Protein AF-A0A0K3BD25-F1 (afdb_monomer_lite)

Secondary structure (DSSP, 8-state):
---EE-SSEEE-SS-S-EEEEEETTTTEEEETTT-TT--EEHHHHHHHHHHHHHHHTT--TTSTTHHHHHHHHHHTT--HHHHHHHHHHHS--

Radius of gyration: 12.26 Å; chains: 1; bounding box: 30×26×32 Å

Foldseek 3Di:
DAWDDDLAKIDGPLAPKIKGQPDNVVQWIDIQLVHPVDTDHPVLRVLLVVLLSCLSVVDDPPDPCLVSLCVSCVVSVHHSVVSSVSSVVSRDD

Sequence (93 aa):
MSLRITDTAMTSTATEHTARLVDAELGLWTVTWLGDRYQLGRNQAISAMTLAEAVAGGVSPSSPEWPHVVGWANELGLAAQWAADRITRGGAR

Structure (mmCIF, N/CA/C/O backbone):
data_AF-A0A0K3BD25-F1
#
_entry.id   AF-A0A0K3BD25-F1
#
loop_
_atom_site.group_PDB
_atom_site.id
_atom_site.type_symbol
_atom_site.label_atom_id
_atom_site.label_alt_id
_atom_site.label_comp_id
_atom_site.label_asym_id
_atom_site.label_entity_id
_atom_site.label_seq_id
_atom_site.pdbx_PDB_ins_code
_atom_site.Cartn_x
_atom_site.Cartn_y
_atom_site.Cartn_z
_atom_site.occupancy
_atom_site.B_iso_or_equiv
_atom_site.auth_seq_id
_atom_site.auth_comp_id
_atom_site.auth_asym_id
_atom_site.auth_atom_id
_atom_site.pdbx_PDB_model_num
ATOM 1 N N . MET A 1 1 ? -5.625 -1.116 -13.168 1.00 62.62 1 MET A N 1
ATOM 2 C CA . MET A 1 1 ? -6.035 -1.014 -11.752 1.00 62.62 1 MET A CA 1
ATOM 3 C C . MET A 1 1 ? -7.386 -1.674 -11.589 1.00 62.62 1 MET A C 1
ATOM 5 O O . MET A 1 1 ? -8.269 -1.428 -12.402 1.00 62.62 1 MET A O 1
ATOM 9 N N . SER A 1 2 ? -7.514 -2.533 -10.585 1.00 86.69 2 SER A N 1
ATOM 10 C CA . SER A 1 2 ? -8.716 -3.322 -10.275 1.00 86.69 2 SER A CA 1
ATOM 11 C C . SER A 1 2 ? -9.186 -3.109 -8.832 1.00 86.69 2 SER A C 1
ATOM 13 O O . SER A 1 2 ? -9.983 -3.888 -8.308 1.00 86.69 2 SER A O 1
ATOM 15 N N . LEU A 1 3 ? -8.671 -2.064 -8.177 1.00 92.38 3 LEU A N 1
ATOM 16 C CA . LEU A 1 3 ? -8.915 -1.797 -6.772 1.00 92.38 3 LEU A CA 1
ATOM 17 C C . LEU A 1 3 ? -10.398 -1.515 -6.506 1.00 92.38 3 LEU A C 1
ATOM 19 O O . LEU A 1 3 ? -10.966 -0.525 -6.967 1.00 92.38 3 LEU A O 1
ATOM 23 N N . ARG A 1 4 ? -11.014 -2.380 -5.706 1.00 96.25 4 ARG A N 1
ATOM 24 C CA . ARG A 1 4 ? -12.358 -2.209 -5.164 1.00 96.25 4 ARG A CA 1
ATOM 25 C C . ARG A 1 4 ? -12.256 -1.637 -3.758 1.00 96.25 4 ARG A C 1
ATOM 27 O O . ARG A 1 4 ? -11.633 -2.247 -2.892 1.00 96.25 4 ARG A O 1
ATOM 34 N N . ILE A 1 5 ? -12.902 -0.497 -3.529 1.00 96.19 5 ILE A N 1
ATOM 35 C CA . ILE A 1 5 ? -12.919 0.207 -2.243 1.00 96.19 5 ILE A CA 1
ATOM 36 C C . ILE A 1 5 ? -14.348 0.202 -1.698 1.00 96.19 5 ILE A C 1
ATOM 38 O O . ILE A 1 5 ? -15.295 0.538 -2.405 1.00 96.19 5 ILE A O 1
ATOM 42 N N . THR A 1 6 ? -14.488 -0.176 -0.435 1.00 96.06 6 THR A N 1
ATOM 43 C CA . THR A 1 6 ? -15.723 -0.076 0.354 1.00 96.06 6 THR A CA 1
ATOM 44 C C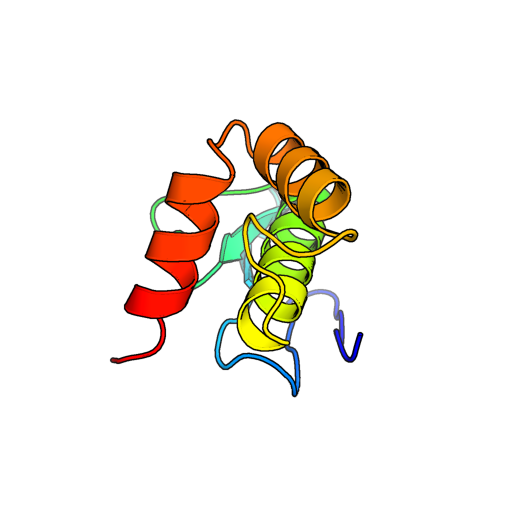 . THR A 1 6 ? -15.460 0.758 1.606 1.00 96.06 6 THR A C 1
ATOM 46 O O . THR A 1 6 ? -14.341 1.236 1.809 1.00 96.06 6 THR A O 1
ATOM 49 N N . ASP A 1 7 ? -16.467 0.912 2.463 1.00 94.50 7 ASP A N 1
ATOM 50 C CA . ASP A 1 7 ? -16.317 1.644 3.724 1.00 94.50 7 ASP A CA 1
ATOM 51 C C . ASP A 1 7 ? -15.388 0.935 4.719 1.00 94.50 7 ASP A C 1
ATOM 53 O O . ASP A 1 7 ? -14.793 1.589 5.567 1.00 94.50 7 ASP A O 1
ATOM 57 N N . THR A 1 8 ? -15.220 -0.388 4.599 1.00 96.62 8 THR A N 1
ATOM 58 C CA . THR A 1 8 ? -14.488 -1.204 5.586 1.00 96.62 8 THR A CA 1
ATOM 59 C C . THR A 1 8 ? -13.356 -2.050 5.004 1.00 96.62 8 THR A C 1
ATOM 61 O O . THR A 1 8 ? -12.540 -2.583 5.755 1.00 96.62 8 THR A O 1
ATOM 64 N N . ALA A 1 9 ? -13.273 -2.180 3.679 1.00 97.31 9 ALA A N 1
ATOM 65 C CA . ALA A 1 9 ? -12.266 -2.998 3.009 1.00 97.31 9 ALA A CA 1
ATOM 66 C C . ALA A 1 9 ? -11.813 -2.418 1.661 1.00 97.31 9 ALA A C 1
ATOM 68 O O . ALA A 1 9 ? -12.609 -1.819 0.929 1.00 97.31 9 ALA A O 1
ATOM 69 N N . MET A 1 10 ? -10.552 -2.676 1.309 1.00 98.00 10 MET A N 1
ATOM 70 C CA . MET A 1 10 ? -9.995 -2.474 -0.030 1.00 98.00 10 MET A CA 1
ATOM 71 C C . MET A 1 10 ? -9.360 -3.773 -0.524 1.00 98.00 10 MET A C 1
ATOM 73 O O . MET A 1 10 ? -8.563 -4.392 0.182 1.00 98.00 10 MET A O 1
ATOM 77 N N . THR A 1 11 ? -9.714 -4.183 -1.736 1.00 97.38 11 THR A N 1
ATOM 78 C CA . THR A 1 11 ? -9.288 -5.454 -2.342 1.00 97.38 11 THR A CA 1
ATOM 79 C C . THR A 1 11 ? -8.945 -5.245 -3.804 1.00 97.38 11 THR A C 1
ATOM 81 O O . THR A 1 11 ? -9.567 -4.413 -4.461 1.00 97.38 11 THR A O 1
ATOM 84 N N . SER A 1 12 ? -8.025 -6.033 -4.339 1.00 94.75 12 SER A N 1
ATOM 85 C CA . SER A 1 12 ? -7.635 -5.998 -5.747 1.00 94.75 12 SER A CA 1
ATOM 86 C C . SER A 1 12 ? -7.703 -7.402 -6.345 1.00 94.75 12 SER A C 1
ATOM 88 O O . SER A 1 12 ? -7.537 -8.383 -5.629 1.00 94.75 12 SER A O 1
ATOM 90 N N . THR A 1 13 ? -7.936 -7.511 -7.655 1.00 94.00 13 THR A N 1
ATOM 91 C CA . THR A 1 13 ? -7.762 -8.784 -8.376 1.00 94.00 13 THR A CA 1
ATOM 92 C C . THR A 1 13 ? -6.326 -8.996 -8.862 1.00 94.00 13 THR A C 1
ATOM 94 O O . THR A 1 13 ? -6.014 -10.066 -9.369 1.00 94.00 13 THR A O 1
ATOM 97 N N . ALA A 1 14 ? -5.460 -7.984 -8.747 1.00 92.56 14 ALA A N 1
ATOM 98 C CA . ALA A 1 14 ? -4.064 -8.024 -9.179 1.00 92.56 14 ALA A CA 1
ATOM 99 C C . ALA A 1 14 ? -3.092 -8.445 -8.065 1.00 92.56 14 ALA A C 1
ATOM 101 O O . ALA A 1 14 ? -1.988 -8.883 -8.360 1.00 92.56 14 ALA A O 1
ATOM 102 N N . THR A 1 15 ? -3.478 -8.316 -6.794 1.00 93.38 15 THR A N 1
ATOM 103 C CA . THR A 1 15 ? -2.656 -8.685 -5.632 1.00 93.38 15 THR A CA 1
ATOM 104 C C . THR A 1 15 ? -3.522 -9.352 -4.568 1.00 93.38 15 THR A C 1
ATOM 106 O O . THR A 1 15 ? -4.689 -9.004 -4.407 1.00 93.38 15 THR A O 1
ATOM 109 N N . GLU A 1 16 ? -2.950 -10.289 -3.814 1.00 94.00 16 GLU A N 1
ATOM 110 C CA . GLU A 1 16 ? -3.607 -10.905 -2.654 1.00 94.00 16 GLU A CA 1
ATOM 111 C C . GLU A 1 16 ? -3.691 -9.972 -1.439 1.00 94.00 16 GLU A C 1
ATOM 113 O O . GLU A 1 16 ? -4.366 -10.273 -0.453 1.00 94.00 16 GLU A O 1
ATOM 118 N N . HIS A 1 17 ? -2.985 -8.841 -1.477 1.00 95.69 17 HIS A N 1
ATOM 119 C CA . HIS A 1 17 ? -2.999 -7.902 -0.375 1.00 95.69 17 HIS A CA 1
ATOM 120 C C . HIS A 1 17 ? -4.352 -7.220 -0.233 1.00 95.69 17 HIS A C 1
ATOM 122 O O . HIS A 1 17 ? -5.060 -6.963 -1.205 1.00 95.69 17 HIS A O 1
ATOM 128 N N . THR A 1 18 ? -4.708 -6.904 1.008 1.00 96.81 18 THR A N 1
ATOM 129 C CA . THR A 1 18 ? -5.959 -6.211 1.316 1.00 96.81 18 THR A CA 1
ATOM 130 C C . THR A 1 18 ? -5.716 -5.109 2.330 1.00 96.81 18 THR A C 1
ATOM 132 O O . THR A 1 18 ? -4.779 -5.189 3.129 1.00 96.81 18 THR A O 1
ATOM 135 N N . ALA A 1 19 ? -6.572 -4.088 2.304 1.00 97.75 19 ALA A N 1
ATOM 136 C CA . ALA A 1 19 ? -6.682 -3.123 3.386 1.00 97.75 19 ALA A CA 1
ATOM 137 C C . ALA A 1 19 ? -7.986 -3.342 4.150 1.00 97.75 19 ALA A C 1
ATOM 139 O O . ALA A 1 19 ? -9.026 -3.598 3.535 1.00 97.75 19 ALA A O 1
ATOM 140 N N . ARG A 1 20 ? -7.950 -3.211 5.474 1.00 97.56 20 ARG A N 1
ATOM 141 C CA . ARG A 1 20 ? -9.139 -3.302 6.330 1.00 97.56 20 ARG A CA 1
ATOM 142 C C . ARG A 1 20 ? -9.194 -2.132 7.293 1.00 97.56 20 ARG A C 1
ATOM 144 O O . ARG A 1 20 ? -8.168 -1.734 7.837 1.00 97.56 20 ARG A O 1
ATOM 151 N N . LEU A 1 21 ? -10.397 -1.616 7.505 1.00 97.56 21 LEU A N 1
ATOM 152 C CA . LEU A 1 21 ? -10.680 -0.675 8.577 1.00 97.56 21 LEU A CA 1
ATOM 153 C C . LEU A 1 21 ? -10.580 -1.430 9.908 1.00 97.56 21 LEU A C 1
ATOM 155 O O . LEU A 1 21 ? -11.263 -2.436 10.100 1.00 97.56 21 LEU A O 1
ATOM 159 N N . VAL A 1 22 ? -9.712 -0.963 10.800 1.00 96.75 22 VAL A N 1
ATOM 160 C CA . VAL A 1 22 ? -9.491 -1.565 12.126 1.00 96.75 22 VAL A CA 1
ATOM 161 C C . VAL A 1 22 ? -10.060 -0.715 13.255 1.00 96.75 22 VAL A C 1
ATOM 163 O O . VAL A 1 22 ? -10.372 -1.251 14.313 1.00 96.75 22 VAL A O 1
ATOM 166 N N . ASP A 1 23 ? -10.239 0.584 13.015 1.00 95.75 23 ASP A N 1
ATOM 167 C CA . ASP A 1 23 ? -10.899 1.508 13.933 1.00 95.75 23 ASP A CA 1
ATOM 168 C C . ASP A 1 23 ? -11.755 2.486 13.123 1.00 95.75 23 ASP A C 1
ATOM 170 O O . ASP A 1 23 ? -11.236 3.289 12.343 1.00 95.75 23 ASP A O 1
ATOM 174 N N . ALA A 1 24 ? -13.076 2.383 13.268 1.00 93.94 24 ALA A N 1
ATOM 175 C CA . ALA A 1 24 ? -14.020 3.211 12.527 1.00 93.94 24 ALA A CA 1
ATOM 176 C C . ALA A 1 24 ? -14.126 4.638 13.079 1.00 93.94 24 ALA A C 1
ATO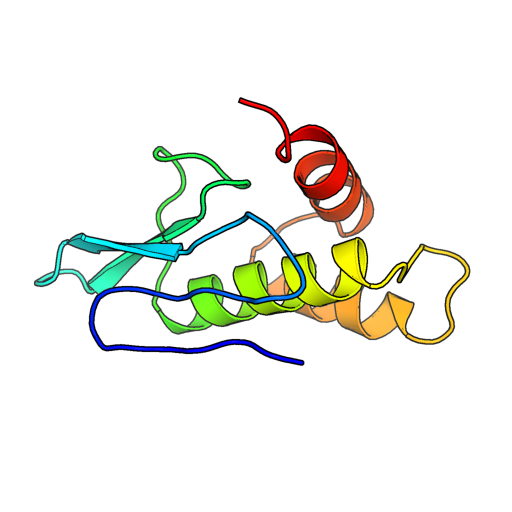M 178 O O . ALA A 1 24 ? -14.401 5.556 12.309 1.00 93.94 24 ALA A O 1
ATOM 179 N N . GLU A 1 25 ? -13.890 4.831 14.377 1.00 94.69 25 GLU A N 1
ATOM 180 C CA . GLU A 1 25 ? -13.970 6.145 15.021 1.00 94.69 25 GLU A CA 1
ATOM 181 C C . GLU A 1 25 ? -12.758 6.997 14.647 1.00 94.69 25 GLU A C 1
ATOM 183 O O . GLU A 1 25 ? -12.890 8.178 14.327 1.00 94.69 25 GLU A O 1
ATOM 188 N N . LEU A 1 26 ? -11.578 6.376 14.625 1.00 94.69 26 LEU A N 1
ATOM 189 C CA . LEU A 1 26 ? -10.320 7.027 14.266 1.00 94.69 26 LEU A CA 1
ATOM 190 C C . LEU A 1 26 ? -10.016 6.962 12.761 1.00 94.69 26 LEU A C 1
ATOM 192 O O . LEU A 1 26 ? -9.057 7.581 12.297 1.00 94.69 26 LEU A O 1
ATOM 196 N N . GLY A 1 27 ? -10.813 6.222 11.985 1.00 95.25 27 GLY A N 1
ATOM 197 C CA . GLY A 1 27 ? -10.624 6.058 10.543 1.00 95.25 27 GLY A CA 1
ATOM 198 C C . GLY A 1 27 ? -9.311 5.359 10.184 1.00 95.25 27 GLY A C 1
ATOM 199 O O . GLY A 1 27 ? -8.701 5.691 9.161 1.00 95.25 27 GLY A O 1
ATOM 200 N N . LEU A 1 28 ? -8.866 4.422 11.026 1.00 97.19 28 LEU A N 1
ATOM 201 C CA . LEU A 1 28 ? -7.583 3.738 10.892 1.00 97.19 28 LEU A CA 1
ATOM 202 C C . LEU A 1 28 ? -7.721 2.446 10.100 1.00 97.19 28 LEU A C 1
ATOM 204 O O . LEU A 1 28 ? -8.610 1.625 10.333 1.00 97.19 28 LEU A O 1
ATOM 208 N N . TRP A 1 29 ? -6.776 2.254 9.192 1.00 98.12 29 TRP A N 1
ATOM 209 C CA . TRP A 1 29 ? -6.690 1.122 8.288 1.00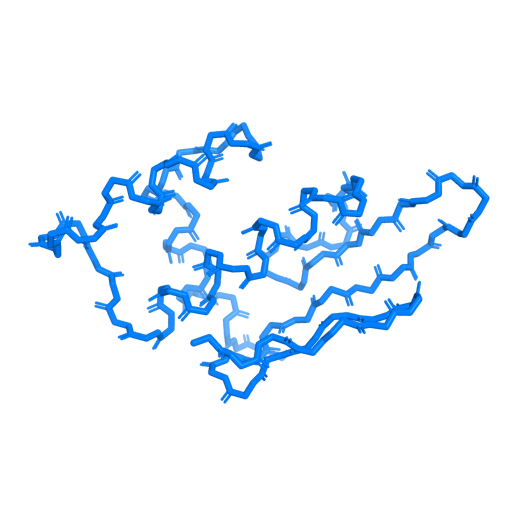 98.12 29 TRP A CA 1
ATOM 210 C C . TRP A 1 29 ? -5.372 0.386 8.479 1.00 98.12 29 TRP A C 1
ATOM 212 O O . TRP A 1 29 ? -4.342 1.004 8.737 1.00 98.12 29 TRP A O 1
ATOM 222 N N . THR A 1 30 ? -5.382 -0.925 8.280 1.00 97.62 30 THR A N 1
ATOM 223 C CA . THR A 1 30 ? -4.161 -1.723 8.113 1.00 97.62 30 THR A CA 1
ATOM 224 C C . THR A 1 30 ? -4.128 -2.316 6.717 1.00 97.62 30 THR A C 1
ATOM 226 O O . THR A 1 30 ? -5.170 -2.507 6.088 1.00 97.62 30 THR A O 1
ATOM 229 N N . VAL A 1 31 ? -2.923 -2.599 6.221 1.00 97.25 31 VAL A N 1
ATOM 230 C CA . VAL A 1 31 ? -2.707 -3.256 4.928 1.00 97.25 31 VAL A CA 1
ATOM 231 C C . VAL A 1 31 ? -1.833 -4.477 5.152 1.00 97.25 31 VAL A C 1
ATOM 233 O O . VAL A 1 31 ? -0.784 -4.376 5.790 1.00 97.25 31 VAL A O 1
ATOM 236 N N . THR A 1 32 ? -2.241 -5.626 4.616 1.00 95.75 32 THR A N 1
ATOM 237 C CA . THR A 1 32 ? -1.630 -6.929 4.934 1.00 95.75 32 THR A CA 1
ATOM 238 C C . THR A 1 32 ? -0.117 -6.969 4.696 1.00 95.75 32 THR A C 1
ATOM 240 O O . THR A 1 32 ? 0.609 -7.542 5.503 1.00 95.75 32 THR A O 1
ATOM 243 N N . TRP A 1 33 ? 0.393 -6.313 3.647 1.00 95.81 33 TRP A N 1
ATOM 244 C CA . TRP A 1 33 ? 1.834 -6.289 3.356 1.00 95.81 33 TRP A CA 1
ATOM 245 C C . TRP A 1 33 ? 2.636 -5.326 4.245 1.00 95.81 33 TRP A C 1
ATOM 247 O O . TRP A 1 33 ? 3.836 -5.519 4.441 1.00 95.81 33 TRP A O 1
ATOM 257 N N . LEU A 1 34 ? 2.002 -4.311 4.836 1.00 94.75 34 LEU A N 1
ATOM 258 C CA . LEU A 1 34 ? 2.631 -3.453 5.849 1.00 94.75 34 LEU A CA 1
ATOM 259 C C . LEU A 1 34 ? 2.601 -4.125 7.229 1.00 94.75 34 LEU A C 1
ATOM 261 O O . LEU A 1 34 ? 3.570 -4.024 7.986 1.00 94.75 34 LEU A O 1
ATOM 265 N N . GLY A 1 35 ? 1.571 -4.932 7.478 1.00 90.62 35 GLY A N 1
ATOM 266 C CA . GLY A 1 35 ? 1.331 -5.662 8.717 1.00 90.62 35 GLY A CA 1
ATOM 267 C C . GLY A 1 35 ? 0.436 -4.884 9.681 1.00 90.62 35 GLY A C 1
ATOM 268 O O . GLY A 1 35 ? 0.356 -3.659 9.636 1.00 90.62 35 GLY A O 1
ATOM 269 N N . ASP A 1 36 ? -0.205 -5.602 10.604 1.00 87.06 36 ASP A N 1
ATOM 270 C CA . ASP A 1 36 ? -1.290 -5.067 11.448 1.00 87.06 36 ASP A CA 1
ATOM 271 C C . ASP A 1 36 ? -0.859 -3.993 12.457 1.00 87.06 36 ASP A C 1
ATOM 273 O O . ASP A 1 36 ? -1.689 -3.314 13.056 1.00 87.06 36 ASP A O 1
ATOM 277 N N . ARG A 1 37 ? 0.451 -3.830 12.671 1.00 84.94 37 ARG A N 1
ATOM 278 C CA . ARG A 1 37 ? 1.005 -2.786 13.546 1.00 84.94 37 ARG A CA 1
ATOM 279 C C . ARG A 1 37 ? 1.099 -1.425 12.860 1.00 84.94 37 ARG A C 1
ATOM 281 O O . ARG A 1 37 ? 1.271 -0.429 13.555 1.00 84.94 37 ARG A O 1
ATOM 288 N N . TYR A 1 38 ? 1.022 -1.381 11.531 1.00 90.62 38 TYR A N 1
ATOM 289 C CA . TYR A 1 38 ? 1.153 -0.149 10.767 1.00 90.62 38 TYR A CA 1
ATOM 290 C C . TYR A 1 38 ? -0.233 0.386 10.405 1.00 90.62 38 TYR A C 1
ATOM 292 O O . TYR A 1 38 ? -0.921 -0.158 9.540 1.00 90.62 38 TYR A O 1
ATOM 300 N N . GLN A 1 39 ? -0.645 1.430 11.120 1.00 94.44 39 GLN A N 1
ATOM 301 C CA . GLN A 1 39 ? -1.956 2.052 10.980 1.00 94.44 39 GLN A CA 1
ATOM 302 C C . GLN A 1 39 ? -1.870 3.252 10.041 1.00 94.44 39 GLN A C 1
ATOM 304 O O . GLN A 1 39 ? -0.975 4.088 10.154 1.00 94.44 39 GLN A O 1
ATOM 309 N N . LEU A 1 40 ? -2.815 3.323 9.115 1.00 96.62 40 LEU A N 1
ATOM 310 C CA . LEU A 1 40 ? -2.883 4.310 8.051 1.00 96.62 40 LEU A CA 1
ATOM 311 C C . LEU A 1 40 ? -4.219 5.038 8.074 1.00 96.62 40 LEU A C 1
ATOM 313 O O . LEU A 1 40 ? -5.244 4.462 8.431 1.00 96.62 40 LEU A O 1
ATOM 317 N N . GLY A 1 41 ? -4.234 6.278 7.591 1.00 97.12 41 GLY A N 1
ATOM 318 C CA . GLY A 1 41 ? -5.487 6.895 7.164 1.00 97.12 41 GLY A CA 1
ATOM 319 C C . GLY A 1 41 ? -6.018 6.247 5.878 1.00 97.12 41 GLY A C 1
ATOM 320 O O . GLY A 1 41 ? -5.266 5.632 5.117 1.00 97.12 41 GLY A O 1
ATOM 321 N N . ARG A 1 42 ? -7.307 6.444 5.575 1.00 96.69 42 ARG A N 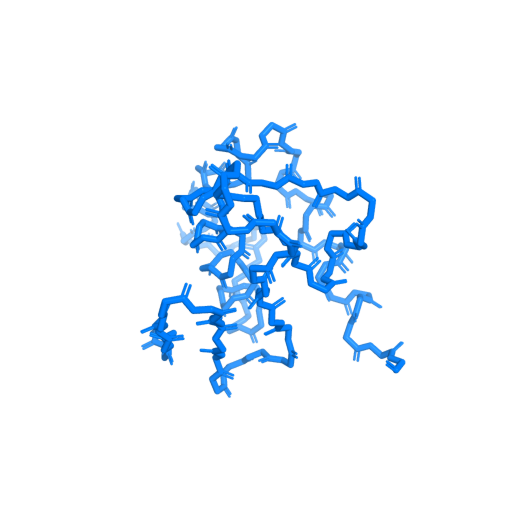1
ATOM 322 C CA . ARG A 1 42 ? -7.953 5.879 4.371 1.00 96.69 42 ARG A CA 1
ATOM 323 C C . ARG A 1 42 ? -7.188 6.173 3.074 1.00 96.69 42 ARG A C 1
ATOM 325 O O . ARG A 1 42 ? -7.002 5.271 2.267 1.00 96.69 42 ARG A O 1
ATOM 332 N N . ASN A 1 43 ? -6.726 7.408 2.872 1.00 96.62 43 ASN A N 1
ATOM 333 C CA . ASN A 1 43 ? -6.004 7.775 1.647 1.00 96.62 43 ASN A CA 1
ATOM 334 C C . ASN A 1 43 ? -4.651 7.065 1.547 1.00 96.62 43 ASN A C 1
ATOM 336 O O . ASN A 1 43 ? -4.319 6.540 0.493 1.00 96.62 43 ASN A O 1
ATOM 340 N N . GLN A 1 44 ? -3.918 6.957 2.655 1.00 97.44 44 GLN A N 1
ATOM 341 C CA . GLN A 1 44 ? -2.668 6.201 2.682 1.00 97.44 44 GLN A CA 1
ATOM 342 C C . GLN A 1 44 ? -2.914 4.710 2.423 1.00 97.44 44 GLN A C 1
ATOM 344 O O . GLN A 1 44 ? -2.145 4.079 1.708 1.00 97.44 44 GLN A O 1
ATOM 349 N N . ALA A 1 45 ? -4.013 4.139 2.925 1.00 97.56 45 ALA A N 1
ATOM 350 C CA . ALA A 1 45 ? -4.386 2.764 2.598 1.00 97.56 45 ALA A CA 1
ATOM 351 C C . ALA A 1 45 ? -4.670 2.575 1.093 1.00 97.56 45 ALA A C 1
ATOM 353 O O . ALA A 1 45 ? -4.251 1.568 0.519 1.00 97.56 45 ALA A O 1
ATOM 354 N N . ILE A 1 46 ? -5.300 3.556 0.430 1.00 97.19 46 ILE A N 1
ATOM 355 C CA . ILE A 1 46 ? -5.494 3.552 -1.032 1.00 97.19 46 ILE A CA 1
ATOM 356 C C . ILE A 1 46 ? -4.143 3.585 -1.753 1.00 97.19 46 ILE A C 1
ATOM 358 O O . ILE A 1 46 ? -3.930 2.790 -2.670 1.00 97.19 46 ILE A O 1
ATOM 362 N N . SER A 1 47 ? -3.219 4.449 -1.331 1.00 97.19 47 SER A N 1
ATOM 363 C CA . SER A 1 47 ? -1.879 4.544 -1.923 1.00 97.19 47 SER A CA 1
ATOM 364 C C . SER A 1 47 ? -1.079 3.257 -1.725 1.00 97.19 47 SER A C 1
ATOM 366 O O . SER A 1 47 ? -0.479 2.749 -2.670 1.00 97.19 47 SER A O 1
ATOM 368 N N . ALA A 1 48 ? -1.149 2.653 -0.537 1.00 97.50 48 ALA A N 1
ATOM 369 C CA . ALA A 1 48 ? -0.516 1.372 -0.238 1.00 97.50 48 ALA A CA 1
ATOM 370 C C . ALA A 1 48 ? -1.072 0.219 -1.085 1.00 97.50 48 ALA A C 1
ATOM 372 O O . ALA A 1 48 ? -0.313 -0.631 -1.553 1.00 97.50 48 ALA A O 1
ATOM 373 N N . MET A 1 49 ? -2.385 0.190 -1.312 1.00 97.88 49 MET A N 1
ATOM 374 C CA . MET A 1 49 ? -3.019 -0.800 -2.180 1.00 97.88 49 MET A CA 1
ATOM 375 C C . MET A 1 49 ? -2.719 -0.565 -3.663 1.00 97.88 49 MET A C 1
ATOM 377 O O . MET A 1 49 ? -2.485 -1.518 -4.399 1.00 97.88 49 MET A O 1
ATOM 381 N N . THR A 1 50 ? -2.671 0.693 -4.097 1.00 97.06 50 THR A N 1
ATOM 382 C CA . THR A 1 50 ? -2.299 1.074 -5.468 1.00 97.06 50 THR A CA 1
ATOM 383 C C . THR A 1 50 ? -0.863 0.668 -5.780 1.00 97.06 50 THR A C 1
ATOM 385 O O . THR A 1 50 ? -0.586 0.074 -6.821 1.00 97.06 50 THR A O 1
ATOM 388 N N . LEU A 1 51 ? 0.047 0.926 -4.842 1.00 96.6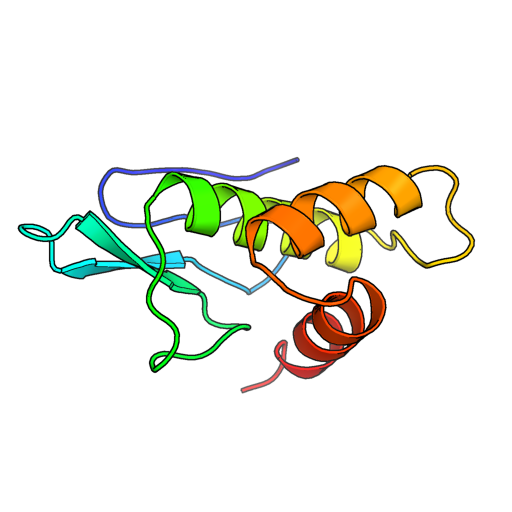9 51 LEU A N 1
ATOM 389 C CA . LEU A 1 51 ? 1.441 0.525 -4.948 1.00 96.69 51 LEU A CA 1
ATOM 390 C C . LEU A 1 51 ? 1.582 -1.011 -4.983 1.00 96.69 51 LEU A C 1
ATOM 392 O O . LEU A 1 51 ? 2.353 -1.526 -5.789 1.00 96.69 51 LEU A O 1
ATOM 396 N N . ALA A 1 52 ? 0.780 -1.749 -4.206 1.00 96.81 52 ALA A N 1
ATOM 397 C CA . ALA A 1 52 ? 0.712 -3.209 -4.298 1.00 96.81 52 ALA A CA 1
ATOM 398 C C . ALA A 1 52 ? 0.203 -3.712 -5.661 1.00 96.81 52 ALA A C 1
ATOM 400 O O . ALA A 1 52 ? 0.797 -4.638 -6.211 1.00 96.81 52 ALA A O 1
ATOM 401 N N . GLU A 1 53 ? -0.838 -3.096 -6.238 1.00 95.69 53 GLU A N 1
ATOM 402 C CA . GLU A 1 53 ? -1.306 -3.439 -7.592 1.00 95.69 53 GLU A CA 1
ATOM 403 C C . GLU A 1 53 ? -0.216 -3.221 -8.647 1.00 95.69 53 GLU A C 1
ATOM 405 O O . GLU A 1 53 ? -0.038 -4.061 -9.525 1.00 95.69 53 GLU A O 1
ATOM 410 N N . ALA A 1 54 ? 0.510 -2.102 -8.570 1.00 95.94 54 ALA A N 1
ATOM 411 C CA . ALA A 1 54 ? 1.557 -1.772 -9.531 1.00 95.94 54 ALA A CA 1
ATOM 412 C C . ALA A 1 54 ? 2.711 -2.785 -9.481 1.00 95.94 54 ALA A C 1
ATOM 414 O O . ALA A 1 54 ? 3.122 -3.310 -10.515 1.00 95.94 54 ALA A O 1
ATOM 415 N N . VAL A 1 55 ? 3.195 -3.101 -8.276 1.00 96.12 55 VAL A N 1
ATOM 416 C CA . VAL A 1 55 ? 4.280 -4.075 -8.081 1.00 96.12 55 VAL A CA 1
ATOM 417 C C . VAL A 1 55 ? 3.843 -5.474 -8.521 1.00 96.12 55 VAL A C 1
ATOM 419 O O . VAL A 1 55 ? 4.578 -6.138 -9.247 1.00 96.12 55 VAL A O 1
ATOM 422 N N . ALA A 1 56 ? 2.628 -5.907 -8.167 1.00 94.69 56 ALA A N 1
ATOM 423 C CA . ALA A 1 56 ? 2.095 -7.195 -8.615 1.00 94.69 56 ALA A CA 1
ATOM 424 C C . ALA A 1 56 ? 1.873 -7.251 -10.140 1.00 94.69 56 ALA A C 1
ATOM 426 O O . ALA A 1 56 ? 2.017 -8.305 -10.754 1.00 94.69 56 ALA A O 1
ATOM 427 N N . GLY A 1 57 ? 1.593 -6.104 -10.766 1.00 93.50 57 GLY A N 1
ATOM 428 C CA . GLY A 1 57 ? 1.531 -5.936 -12.219 1.00 93.50 57 GLY A CA 1
ATOM 429 C C . GLY A 1 57 ? 2.891 -5.933 -12.928 1.00 93.50 57 GLY A C 1
ATOM 430 O O . GLY A 1 57 ? 2.928 -5.765 -14.145 1.00 93.50 57 GLY A O 1
ATOM 431 N N . GLY A 1 58 ? 3.999 -6.110 -12.201 1.00 94.31 58 GLY A N 1
ATOM 432 C CA . GLY A 1 58 ? 5.348 -6.201 -12.763 1.00 94.31 58 GLY A CA 1
ATOM 433 C C . GLY A 1 58 ? 6.080 -4.865 -12.898 1.00 94.31 58 GLY A C 1
ATOM 434 O O . GLY A 1 58 ? 7.136 -4.815 -13.532 1.00 94.31 58 GLY A O 1
ATOM 435 N N . VAL A 1 59 ? 5.564 -3.781 -12.305 1.00 96.12 59 VAL A N 1
ATOM 436 C CA . VAL A 1 59 ? 6.303 -2.514 -12.248 1.00 96.12 59 VAL A CA 1
ATOM 437 C C . VAL A 1 59 ? 7.532 -2.696 -11.358 1.00 96.12 59 VAL A C 1
ATOM 439 O O . VAL A 1 59 ? 7.437 -3.075 -10.192 1.00 96.12 59 VAL A O 1
ATOM 442 N N . SER A 1 60 ? 8.699 -2.409 -11.923 1.00 95.06 60 SER A N 1
ATOM 443 C CA . SER A 1 60 ? 10.010 -2.596 -11.300 1.00 95.06 60 SER A CA 1
ATOM 444 C C . SER A 1 60 ? 10.868 -1.335 -11.463 1.00 95.06 60 SER A C 1
ATOM 446 O O . SER A 1 60 ? 10.484 -0.438 -12.213 1.00 95.06 60 SER A O 1
ATOM 448 N N . PRO A 1 61 ? 12.044 -1.233 -10.816 1.00 95.88 61 PRO A N 1
ATOM 449 C CA . PRO A 1 61 ? 12.904 -0.050 -10.923 1.00 95.88 61 PRO A CA 1
ATOM 450 C C . PRO A 1 61 ? 13.338 0.335 -12.342 1.00 95.88 61 PRO A C 1
ATOM 452 O O . PRO A 1 61 ? 13.659 1.493 -12.589 1.00 95.88 61 PRO A O 1
ATOM 455 N N . SER A 1 62 ? 13.353 -0.619 -13.276 1.00 96.25 62 SER A N 1
ATOM 456 C CA . SER A 1 62 ? 13.645 -0.369 -14.693 1.00 96.25 62 SER A CA 1
ATOM 457 C C . SER A 1 62 ? 12.424 0.059 -15.514 1.00 96.25 62 SER A C 1
ATOM 459 O O . SER A 1 62 ? 12.577 0.426 -16.676 1.00 96.25 62 SER A O 1
ATOM 461 N N . SER A 1 63 ? 11.216 -0.022 -14.951 1.00 96.69 63 SER A N 1
ATOM 462 C CA . SER A 1 63 ? 9.973 0.348 -15.628 1.00 96.69 63 SER A CA 1
ATOM 463 C C . SER A 1 63 ? 9.841 1.876 -15.736 1.00 96.69 63 SER A C 1
ATOM 465 O O . SER A 1 63 ? 10.094 2.573 -14.750 1.00 96.69 63 SER A O 1
ATOM 467 N N . PRO A 1 64 ? 9.391 2.429 -16.879 1.00 97.06 64 PRO A N 1
ATOM 468 C CA . PRO A 1 64 ? 9.104 3.861 -17.020 1.00 97.06 64 PRO A CA 1
ATOM 469 C C . PRO A 1 64 ? 8.112 4.406 -15.982 1.00 97.06 64 PRO A C 1
ATOM 471 O O . PRO A 1 64 ? 8.162 5.583 -15.638 1.00 97.06 64 PRO A O 1
ATOM 474 N N . GLU A 1 65 ? 7.229 3.550 -15.467 1.00 96.25 65 GLU A N 1
ATOM 475 C CA . GLU A 1 65 ? 6.207 3.859 -14.467 1.00 96.25 65 GLU A CA 1
ATOM 476 C C . GLU A 1 65 ? 6.751 3.882 -13.028 1.00 96.25 65 GLU A C 1
ATOM 478 O O . GLU A 1 65 ? 6.036 4.286 -12.109 1.00 96.25 65 GLU A O 1
ATOM 483 N N . TRP A 1 66 ? 8.012 3.488 -12.803 1.00 97.25 66 TRP A N 1
ATOM 484 C CA . TRP A 1 66 ? 8.637 3.465 -11.475 1.00 97.25 66 TRP A CA 1
ATOM 485 C C . TRP A 1 66 ? 8.537 4.786 -10.688 1.00 97.25 66 TRP A C 1
ATOM 487 O O . TRP A 1 66 ? 8.321 4.727 -9.475 1.00 97.25 66 TRP A O 1
ATOM 497 N N . PRO A 1 67 ? 8.603 5.986 -11.307 1.00 98.06 67 PRO A N 1
ATOM 498 C CA . PRO A 1 67 ? 8.380 7.241 -10.592 1.00 98.06 67 PRO A CA 1
ATOM 499 C C . PRO A 1 67 ? 7.026 7.316 -9.869 1.0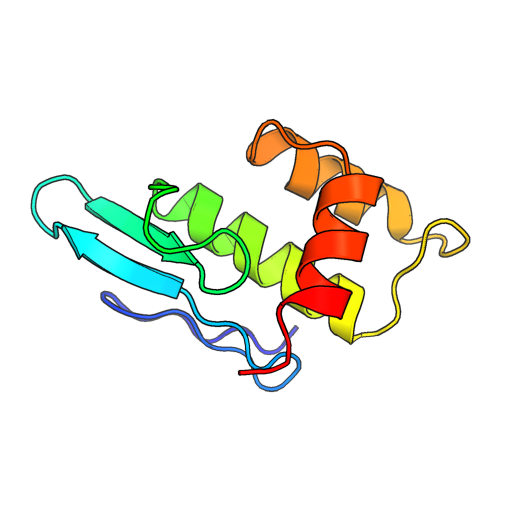0 98.06 67 PRO A C 1
ATOM 501 O O . PRO A 1 67 ? 6.931 7.971 -8.832 1.00 98.06 67 PRO A O 1
ATOM 504 N N . HIS A 1 68 ? 5.992 6.615 -10.348 1.00 96.50 68 HIS A N 1
ATOM 505 C CA . HIS A 1 68 ? 4.711 6.527 -9.643 1.00 96.50 68 HIS A CA 1
ATOM 506 C C . HIS A 1 68 ? 4.814 5.676 -8.375 1.00 96.50 68 HIS A C 1
ATOM 508 O O . HIS A 1 68 ? 4.318 6.085 -7.327 1.00 96.50 68 HIS A O 1
ATOM 514 N N . VAL A 1 69 ? 5.538 4.551 -8.433 1.00 97.25 69 VAL A N 1
ATOM 515 C CA . VAL A 1 69 ? 5.849 3.730 -7.249 1.00 97.25 69 VAL A CA 1
ATOM 516 C C . VAL A 1 69 ? 6.619 4.549 -6.214 1.00 97.25 69 VAL A C 1
ATOM 518 O O . VAL A 1 69 ? 6.315 4.478 -5.026 1.00 97.25 69 VAL A O 1
ATOM 521 N N . VAL A 1 70 ? 7.561 5.387 -6.652 1.00 98.06 70 VAL A N 1
ATOM 522 C CA . VAL A 1 70 ? 8.267 6.322 -5.763 1.00 98.06 70 VAL A CA 1
ATOM 523 C C . VAL A 1 70 ? 7.304 7.321 -5.118 1.00 98.06 70 VAL A C 1
ATOM 525 O O . VAL A 1 70 ? 7.368 7.525 -3.908 1.00 98.06 70 VAL A O 1
ATOM 528 N N . GLY A 1 71 ? 6.391 7.905 -5.897 1.00 97.75 71 GLY A N 1
ATOM 529 C CA . GLY A 1 71 ? 5.365 8.819 -5.391 1.00 97.75 71 GLY A CA 1
ATOM 530 C C . GLY A 1 71 ? 4.499 8.191 -4.297 1.00 97.75 71 GLY A C 1
ATOM 531 O O . GLY A 1 71 ? 4.451 8.709 -3.183 1.00 97.75 71 GLY A O 1
ATOM 532 N N . TRP A 1 72 ? 3.890 7.035 -4.570 1.00 97.50 72 TRP A N 1
ATOM 533 C CA . TRP A 1 72 ? 3.038 6.352 -3.591 1.00 97.50 72 TRP A CA 1
ATOM 534 C C . TRP A 1 72 ? 3.816 5.868 -2.364 1.00 97.50 72 TRP A C 1
ATOM 536 O O . TRP A 1 72 ? 3.295 5.926 -1.255 1.00 97.50 72 TRP A O 1
ATOM 546 N N . ALA A 1 73 ? 5.068 5.423 -2.522 1.00 97.44 73 ALA A N 1
ATOM 547 C CA . ALA A 1 73 ? 5.903 5.046 -1.381 1.00 97.44 73 ALA A CA 1
ATOM 548 C C . ALA A 1 73 ? 6.196 6.252 -0.475 1.00 97.44 73 ALA A C 1
ATOM 550 O O . ALA A 1 73 ? 6.111 6.136 0.748 1.00 97.44 73 ALA A O 1
ATOM 551 N N . ASN A 1 74 ? 6.458 7.424 -1.059 1.00 97.88 74 ASN A N 1
ATOM 552 C CA . ASN A 1 74 ? 6.698 8.652 -0.304 1.00 97.88 74 ASN A CA 1
ATOM 553 C C . ASN A 1 74 ? 5.461 9.119 0.479 1.00 97.88 74 ASN A C 1
ATOM 555 O O . ASN A 1 74 ? 5.612 9.605 1.597 1.00 97.88 74 ASN A O 1
ATOM 559 N N . GLU A 1 75 ? 4.244 8.924 -0.040 1.00 96.50 75 GLU A N 1
ATOM 560 C CA . GLU A 1 75 ? 2.996 9.205 0.701 1.00 96.50 75 GLU A CA 1
ATOM 561 C C . GLU A 1 75 ? 2.848 8.351 1.975 1.00 96.50 75 GLU A C 1
ATOM 563 O O . GLU A 1 75 ? 2.174 8.738 2.935 1.00 96.50 75 GLU A O 1
ATOM 568 N N . LEU A 1 76 ? 3.504 7.191 1.992 1.00 95.81 76 LEU A N 1
ATOM 569 C CA . LEU A 1 76 ? 3.586 6.286 3.136 1.00 95.81 76 LEU A CA 1
ATOM 570 C C . LEU A 1 76 ? 4.832 6.549 3.999 1.00 95.81 76 LEU A C 1
ATOM 572 O O . LEU A 1 76 ? 5.031 5.878 5.007 1.00 95.81 76 LEU A O 1
ATOM 576 N N . GLY A 1 77 ? 5.697 7.490 3.611 1.00 95.88 77 GLY A N 1
ATOM 577 C CA . GLY A 1 77 ? 6.988 7.714 4.265 1.00 95.88 77 GLY A CA 1
ATOM 578 C C . GLY A 1 77 ? 7.964 6.543 4.102 1.00 95.88 77 GLY A C 1
ATOM 579 O O . GLY A 1 77 ? 8.795 6.305 4.977 1.00 95.88 77 GLY A O 1
ATOM 580 N N . LEU A 1 78 ? 7.850 5.782 3.010 1.00 96.56 78 LEU A N 1
ATOM 581 C CA . LEU A 1 78 ? 8.636 4.580 2.739 1.00 96.56 78 LEU A CA 1
ATOM 582 C C . LEU A 1 78 ? 9.582 4.780 1.557 1.00 96.56 78 LEU A C 1
ATOM 584 O O . LEU A 1 78 ? 9.295 5.511 0.613 1.00 96.56 78 LEU A O 1
ATOM 588 N N . ALA A 1 79 ? 10.684 4.032 1.555 1.00 97.44 79 ALA A N 1
ATOM 589 C CA . ALA A 1 79 ? 11.511 3.896 0.364 1.00 97.44 79 ALA A CA 1
ATOM 590 C C . ALA A 1 79 ? 10.829 2.967 -0.656 1.00 97.44 79 ALA A C 1
ATOM 592 O O . ALA A 1 79 ? 10.422 1.857 -0.309 1.00 97.44 79 ALA A O 1
ATOM 593 N N . ALA A 1 80 ? 10.770 3.385 -1.924 1.00 97.00 80 ALA A N 1
ATOM 594 C CA . ALA A 1 80 ? 10.120 2.633 -3.005 1.00 97.00 80 ALA A CA 1
ATOM 595 C C . ALA A 1 80 ? 10.628 1.190 -3.129 1.00 97.00 80 ALA A C 1
ATOM 597 O O . ALA A 1 80 ? 9.837 0.251 -3.194 1.00 97.00 80 ALA A O 1
ATOM 598 N N . GLN A 1 81 ? 11.952 1.009 -3.075 1.00 97.00 81 GLN A N 1
ATOM 599 C CA . GLN A 1 81 ? 12.574 -0.313 -3.144 1.00 97.00 81 GLN A CA 1
ATOM 600 C C . GLN A 1 81 ? 12.156 -1.200 -1.965 1.00 97.00 81 GLN A C 1
ATOM 602 O O . GLN A 1 81 ? 11.797 -2.358 -2.148 1.00 97.00 81 GLN A O 1
ATOM 607 N N . TRP A 1 82 ? 12.142 -0.640 -0.751 1.00 96.25 82 TRP A N 1
ATOM 608 C CA . TRP A 1 82 ? 11.732 -1.371 0.446 1.00 96.25 82 TRP A CA 1
ATOM 609 C C . TRP A 1 82 ? 10.270 -1.815 0.359 1.00 96.25 82 TRP A C 1
ATOM 611 O O . TRP A 1 82 ? 9.954 -2.956 0.700 1.00 96.25 82 TRP A O 1
ATOM 621 N N . ALA A 1 83 ? 9.388 -0.932 -0.119 1.00 96.56 83 ALA A N 1
ATOM 622 C CA . ALA A 1 83 ? 7.972 -1.234 -0.284 1.00 96.56 83 ALA A CA 1
ATOM 623 C C . ALA A 1 83 ? 7.758 -2.346 -1.322 1.00 96.56 83 ALA A C 1
ATOM 625 O O . ALA A 1 83 ? 7.083 -3.332 -1.025 1.00 96.56 83 ALA A O 1
ATOM 626 N N . ALA A 1 84 ? 8.401 -2.245 -2.491 1.00 96.31 84 ALA A N 1
ATOM 627 C CA . ALA A 1 84 ? 8.318 -3.255 -3.545 1.00 96.31 84 ALA A CA 1
ATOM 628 C C . ALA A 1 84 ? 8.834 -4.631 -3.086 1.00 96.31 84 ALA A C 1
ATOM 630 O O . ALA A 1 84 ? 8.160 -5.648 -3.281 1.00 96.31 84 ALA A O 1
ATOM 631 N N . ASP A 1 85 ? 9.978 -4.670 -2.396 1.00 95.38 85 ASP A N 1
ATOM 632 C CA . ASP A 1 85 ? 10.519 -5.917 -1.855 1.00 95.38 85 ASP A CA 1
ATOM 633 C C . ASP A 1 85 ? 9.593 -6.514 -0.786 1.00 95.38 85 ASP A C 1
ATOM 635 O O . ASP A 1 85 ? 9.477 -7.733 -0.644 1.00 95.38 85 ASP A O 1
ATOM 639 N N . ARG A 1 86 ? 8.953 -5.669 0.030 1.00 94.62 86 ARG A N 1
ATOM 640 C CA . ARG A 1 86 ? 8.042 -6.128 1.081 1.00 94.62 86 ARG A CA 1
ATOM 641 C C . ARG A 1 86 ? 6.737 -6.670 0.512 1.00 94.62 86 ARG A C 1
ATOM 643 O O . ARG A 1 86 ? 6.285 -7.692 1.009 1.00 94.62 86 ARG A O 1
ATOM 650 N N . ILE A 1 87 ? 6.185 -6.058 -0.531 1.00 95.25 87 ILE A N 1
ATOM 651 C CA . ILE A 1 87 ? 5.014 -6.576 -1.256 1.00 95.25 87 ILE A CA 1
ATOM 652 C C . ILE A 1 87 ? 5.318 -7.931 -1.876 1.00 95.25 87 ILE A C 1
ATOM 654 O O . ILE A 1 87 ? 4.627 -8.905 -1.603 1.00 95.25 87 ILE A O 1
ATOM 658 N N . THR A 1 88 ? 6.427 -8.024 -2.608 1.00 92.62 88 THR A N 1
ATOM 659 C CA . THR A 1 88 ? 6.834 -9.275 -3.263 1.00 92.62 88 THR A CA 1
ATOM 660 C C . THR A 1 88 ? 7.035 -10.415 -2.254 1.00 92.62 88 THR A C 1
ATOM 662 O O . THR A 1 88 ? 6.728 -11.566 -2.545 1.00 92.62 88 THR A O 1
ATOM 665 N N . ARG A 1 89 ? 7.524 -10.111 -1.042 1.00 85.94 89 ARG A N 1
ATOM 666 C CA . ARG A 1 89 ? 7.730 -11.104 0.032 1.00 85.94 89 ARG A CA 1
ATOM 667 C C . ARG A 1 89 ? 6.499 -11.355 0.904 1.00 85.94 89 ARG A C 1
ATOM 669 O O . ARG A 1 89 ? 6.415 -12.405 1.530 1.00 85.94 89 ARG A O 1
ATOM 676 N N . GLY A 1 90 ? 5.598 -10.383 1.009 1.00 70.88 90 GLY A N 1
ATOM 677 C CA . GLY A 1 90 ? 4.411 -10.429 1.860 1.00 70.88 90 GLY A CA 1
ATOM 678 C C . GLY A 1 90 ? 3.267 -11.250 1.270 1.00 70.88 90 GLY A C 1
ATOM 679 O O . GLY A 1 90 ? 2.260 -11.432 1.946 1.00 70.88 90 GLY A O 1
ATOM 680 N N . GLY A 1 91 ? 3.410 -11.724 0.028 1.00 56.91 91 GLY A N 1
ATOM 681 C CA . GLY A 1 91 ? 2.423 -12.516 -0.711 1.00 56.91 91 GLY A CA 1
ATOM 682 C C . GLY A 1 91 ? 2.429 -14.021 -0.418 1.00 56.91 91 GLY A C 1
ATOM 683 O O . GLY A 1 91 ? 2.200 -14.852 -1.287 1.00 56.91 91 GLY A O 1
ATOM 684 N N . ALA A 1 92 ? 2.816 -14.413 0.792 1.00 39.62 92 ALA A N 1
ATOM 685 C CA . ALA A 1 92 ? 2.792 -15.813 1.192 1.00 39.62 92 ALA A CA 1
ATOM 686 C C . ALA A 1 92 ? 2.675 -15.910 2.709 1.00 39.62 92 ALA A C 1
ATOM 688 O O . ALA A 1 92 ? 3.691 -15.839 3.409 1.00 39.62 92 ALA A O 1
ATOM 689 N N . ARG A 1 93 ? 1.441 -16.062 3.204 1.00 36.09 93 ARG A N 1
ATOM 690 C CA . ARG A 1 93 ? 1.074 -16.835 4.405 1.00 36.09 93 ARG A CA 1
ATOM 691 C C . ARG A 1 93 ? -0.430 -16.823 4.634 1.00 36.09 93 ARG A C 1
ATOM 693 O O . ARG A 1 93 ? -0.985 -15.718 4.803 1.00 36.09 93 ARG A O 1
#

pLDDT: mean 93.33, std 10.36, range [36.09, 98.12]